Protein AF-A0AAP0G2A0-F1 (afdb_monomer_lite)

Structure (mmCIF, N/CA/C/O backbone):
data_AF-A0AAP0G2A0-F1
#
_entry.id   AF-A0AAP0G2A0-F1
#
loop_
_atom_site.group_PDB
_atom_site.id
_atom_site.type_symbol
_atom_site.label_atom_id
_atom_site.label_alt_id
_atom_site.label_comp_id
_atom_site.label_asym_id
_atom_site.label_entity_id
_atom_site.label_seq_id
_atom_site.pdbx_PDB_ins_code
_atom_site.Cartn_x
_atom_site.Cartn_y
_atom_site.Cartn_z
_atom_site.occupancy
_atom_site.B_iso_or_equiv
_atom_site.auth_seq_id
_atom_site.auth_comp_id
_atom_site.auth_asym_id
_atom_site.auth_atom_id
_atom_site.pdbx_PDB_model_num
ATOM 1 N N . MET A 1 1 ? -34.900 1.241 14.318 1.00 41.62 1 MET A N 1
ATOM 2 C CA . MET A 1 1 ? -33.766 2.186 14.401 1.00 41.62 1 MET A CA 1
ATOM 3 C C . MET A 1 1 ? -32.935 1.983 13.145 1.00 41.62 1 MET A C 1
ATOM 5 O O . MET A 1 1 ? -32.359 0.910 13.039 1.00 41.62 1 MET A O 1
ATOM 9 N N . PRO A 1 2 ? -32.957 2.894 12.158 1.00 60.38 2 PRO A N 1
ATOM 10 C CA . PRO A 1 2 ? -32.140 2.724 10.961 1.00 60.38 2 PRO A CA 1
ATOM 11 C C . PRO A 1 2 ? -30.657 2.865 11.332 1.00 60.38 2 PRO A C 1
ATOM 13 O O . PRO A 1 2 ? -30.275 3.806 12.033 1.00 60.38 2 PRO A O 1
ATOM 16 N N . GLU A 1 3 ? -29.835 1.905 10.907 1.00 59.75 3 GLU A N 1
ATOM 17 C CA . GLU A 1 3 ? -28.378 1.994 10.986 1.00 59.75 3 GLU A CA 1
ATOM 18 C C . GLU A 1 3 ? -27.928 3.245 10.223 1.00 59.75 3 GLU A C 1
ATOM 20 O O . GLU A 1 3 ? -28.214 3.400 9.039 1.00 59.75 3 GLU A O 1
ATOM 25 N N . ARG A 1 4 ? -27.245 4.174 10.900 1.00 67.19 4 ARG A N 1
ATOM 26 C CA . ARG A 1 4 ? -26.563 5.269 10.204 1.00 67.19 4 ARG A CA 1
ATOM 27 C C . ARG A 1 4 ? -25.443 4.654 9.374 1.00 67.19 4 ARG A C 1
ATOM 29 O O . ARG A 1 4 ? -24.459 4.193 9.953 1.00 67.19 4 ARG A O 1
ATOM 36 N N . GLU A 1 5 ? -25.587 4.667 8.052 1.00 69.75 5 GLU A N 1
ATOM 37 C CA . GLU A 1 5 ? -24.520 4.306 7.121 1.00 69.75 5 GLU A CA 1
ATOM 38 C C . GLU A 1 5 ? -23.261 5.112 7.466 1.00 69.75 5 GLU A C 1
ATOM 40 O O . GLU A 1 5 ? -23.217 6.342 7.367 1.00 69.75 5 GLU A O 1
ATOM 45 N N . LYS A 1 6 ? -22.229 4.422 7.958 1.00 76.12 6 LYS A N 1
ATOM 46 C CA . LYS A 1 6 ? -20.956 5.056 8.296 1.00 76.12 6 LYS A CA 1
ATOM 47 C C . LYS A 1 6 ? -20.204 5.304 6.993 1.00 76.12 6 LYS A C 1
ATOM 49 O O . LYS A 1 6 ? -19.771 4.359 6.339 1.00 76.12 6 LYS A O 1
ATOM 54 N N . LYS A 1 7 ? -20.045 6.577 6.622 1.00 87.25 7 LYS A N 1
ATOM 55 C CA . LYS A 1 7 ? -19.261 6.988 5.452 1.00 87.25 7 LYS A CA 1
ATOM 56 C C . LYS A 1 7 ? -17.842 6.417 5.550 1.00 87.25 7 LYS A C 1
ATOM 58 O O . LYS A 1 7 ? -17.135 6.697 6.518 1.00 87.25 7 LYS A O 1
ATOM 63 N N . LYS A 1 8 ? -17.442 5.630 4.550 1.00 90.44 8 LYS A N 1
ATOM 64 C CA . LYS A 1 8 ? -16.099 5.055 4.435 1.00 90.44 8 LYS A CA 1
ATOM 65 C C . LYS A 1 8 ? -15.261 5.872 3.453 1.00 90.44 8 LYS A C 1
ATOM 67 O O . LYS A 1 8 ? -15.766 6.311 2.422 1.00 90.44 8 LYS A O 1
ATOM 72 N N . TRP A 1 9 ? -13.994 6.083 3.784 1.00 94.94 9 TRP A N 1
ATOM 73 C CA . TRP A 1 9 ? -13.028 6.805 2.961 1.00 94.94 9 TRP A CA 1
ATOM 74 C C . TRP A 1 9 ? -12.005 5.833 2.400 1.00 94.94 9 TRP A C 1
ATOM 76 O O . TRP A 1 9 ? -11.420 5.050 3.147 1.00 94.94 9 TRP A O 1
ATOM 86 N N . TYR A 1 10 ? -11.779 5.907 1.096 1.00 94.75 10 TYR A N 1
ATOM 87 C CA . TYR A 1 10 ? -10.844 5.040 0.401 1.00 94.75 10 TYR A CA 1
ATOM 88 C C . TYR A 1 10 ? -9.670 5.862 -0.108 1.00 94.75 10 TYR A C 1
ATOM 90 O O . TYR A 1 10 ? -9.863 6.877 -0.777 1.00 94.75 10 TYR A O 1
ATOM 98 N N . PHE A 1 11 ? -8.462 5.411 0.205 1.00 95.00 11 PHE A N 1
ATOM 99 C CA . PHE A 1 11 ? -7.223 6.023 -0.253 1.00 95.00 11 PHE A CA 1
ATOM 100 C C . PHE A 1 11 ? -6.556 5.078 -1.233 1.00 95.00 11 PHE A C 1
ATOM 102 O O . PHE A 1 11 ? -6.202 3.965 -0.863 1.00 95.00 11 PHE A O 1
ATOM 109 N N . VAL A 1 12 ? -6.385 5.516 -2.474 1.00 95.56 12 VAL A N 1
ATOM 110 C CA . VAL A 1 12 ? -5.664 4.751 -3.490 1.00 95.56 12 VAL A CA 1
ATOM 111 C C . VAL A 1 12 ? -4.253 5.308 -3.573 1.00 95.56 12 VAL A C 1
ATOM 113 O O . VAL A 1 12 ? -4.077 6.513 -3.744 1.00 95.56 12 VAL A O 1
ATOM 116 N N . VAL A 1 13 ? -3.255 4.445 -3.417 1.00 94.69 13 VAL A N 1
ATOM 117 C CA . VAL A 1 13 ? -1.843 4.851 -3.430 1.00 94.69 13 VAL A CA 1
ATOM 118 C C . VAL A 1 13 ? -1.151 4.477 -4.728 1.00 94.69 13 VAL A C 1
ATOM 120 O O . VAL A 1 13 ? -1.537 3.519 -5.393 1.00 94.69 13 VAL A O 1
ATOM 123 N N . ASP A 1 14 ? -0.101 5.230 -5.042 1.00 94.06 14 ASP A N 1
ATOM 124 C CA . ASP A 1 14 ? 0.827 4.979 -6.142 1.00 94.06 14 ASP A CA 1
ATOM 125 C C . ASP A 1 14 ? 2.234 4.621 -5.614 1.00 94.06 14 ASP A C 1
ATOM 127 O O . ASP A 1 14 ? 2.570 4.865 -4.450 1.00 94.06 14 ASP A O 1
ATOM 131 N N . VAL A 1 15 ? 3.076 4.060 -6.482 1.00 92.06 15 VAL A N 1
ATOM 132 C CA . VAL A 1 15 ? 4.473 3.707 -6.205 1.00 92.06 15 VAL A CA 1
ATOM 133 C C . VAL A 1 15 ? 5.272 4.917 -5.719 1.00 92.06 15 VAL A C 1
ATOM 135 O O . VAL A 1 15 ? 5.991 4.807 -4.724 1.00 92.06 15 VAL A O 1
ATOM 138 N N . GLY A 1 16 ? 5.128 6.084 -6.361 1.00 90.56 16 GLY A N 1
ATOM 139 C CA . GLY A 1 16 ? 5.861 7.293 -5.967 1.00 90.56 16 GLY A CA 1
ATOM 140 C C . GLY A 1 16 ? 5.525 7.738 -4.541 1.00 90.56 16 GLY A C 1
ATOM 141 O O . GLY A 1 16 ? 6.408 8.108 -3.759 1.00 90.56 16 GLY A O 1
ATOM 142 N N . PHE A 1 17 ? 4.251 7.602 -4.165 1.00 91.94 17 PHE A N 1
ATOM 143 C CA . PHE A 1 17 ? 3.801 7.860 -2.804 1.00 91.94 17 PHE A CA 1
ATOM 144 C C . PHE A 1 17 ? 4.426 6.867 -1.819 1.00 91.94 17 PHE A C 1
ATOM 146 O O . PHE A 1 17 ? 4.975 7.291 -0.809 1.00 91.94 17 PHE A O 1
ATOM 153 N N . LEU A 1 18 ? 4.427 5.564 -2.110 1.00 91.44 18 LEU A N 1
ATOM 154 C CA . LEU A 1 18 ? 4.979 4.545 -1.205 1.00 91.44 18 LEU A CA 1
ATOM 155 C C . LEU A 1 18 ? 6.506 4.627 -1.028 1.00 91.44 18 LEU A C 1
ATOM 157 O O . LEU A 1 18 ? 7.020 4.266 0.031 1.00 91.44 18 LEU A O 1
ATOM 161 N N . LEU A 1 19 ? 7.238 5.117 -2.033 1.00 89.06 19 LEU A N 1
ATOM 162 C CA . LEU A 1 19 ? 8.700 5.274 -1.988 1.00 89.06 19 LEU A CA 1
ATOM 163 C C . LEU A 1 19 ? 9.178 6.427 -1.093 1.00 89.06 19 LEU A C 1
ATOM 165 O O . LEU A 1 19 ? 10.370 6.505 -0.763 1.00 89.06 19 LEU A O 1
ATOM 169 N N . THR A 1 20 ? 8.268 7.308 -0.684 1.00 89.50 20 THR A N 1
ATOM 170 C CA . THR A 1 20 ? 8.572 8.465 0.156 1.00 89.50 20 THR A CA 1
ATOM 171 C C . THR A 1 20 ? 8.464 8.093 1.641 1.00 89.50 20 THR A C 1
ATOM 173 O O . THR A 1 20 ? 7.566 7.382 2.076 1.00 89.50 20 THR A O 1
ATOM 176 N N . LYS A 1 21 ? 9.407 8.549 2.477 1.00 85.50 21 LYS A N 1
ATOM 177 C CA . LYS A 1 21 ? 9.380 8.231 3.922 1.00 85.50 21 LYS A CA 1
ATOM 178 C C . LYS A 1 21 ? 8.298 9.005 4.679 1.00 85.50 21 LYS A C 1
ATOM 180 O O . LYS A 1 21 ? 7.783 8.521 5.682 1.00 85.50 21 LYS A O 1
ATOM 185 N N . GLU A 1 22 ? 7.997 10.216 4.227 1.00 88.94 22 GLU A N 1
ATOM 186 C CA . GLU A 1 22 ? 7.020 11.110 4.852 1.00 88.94 22 GLU A CA 1
ATOM 187 C C . GLU A 1 22 ? 5.586 10.604 4.678 1.00 88.94 22 GLU A C 1
ATOM 189 O O . GLU A 1 22 ? 4.851 10.490 5.656 1.00 88.94 22 GLU A O 1
ATOM 194 N N . SER A 1 23 ? 5.227 10.187 3.464 1.00 88.94 23 SER A N 1
ATOM 195 C CA . SER A 1 23 ? 3.925 9.594 3.143 1.00 88.94 23 SER A CA 1
ATOM 196 C C . SER A 1 23 ? 3.601 8.376 4.010 1.00 88.94 23 SER A C 1
ATOM 198 O O . SER A 1 23 ? 2.459 8.213 4.435 1.00 88.94 23 SER A O 1
ATOM 200 N N . LYS A 1 24 ? 4.603 7.555 4.356 1.00 85.94 24 LYS A N 1
ATOM 201 C CA . LYS A 1 24 ? 4.420 6.414 5.265 1.00 85.94 24 LYS A CA 1
ATOM 202 C C . LYS A 1 24 ? 3.973 6.844 6.665 1.00 85.94 24 LYS A C 1
ATOM 204 O O . LYS A 1 24 ? 3.146 6.163 7.265 1.00 85.94 24 LYS A O 1
ATOM 209 N N . LYS A 1 25 ? 4.465 7.976 7.177 1.00 90.38 25 LYS A N 1
ATOM 210 C CA . LYS A 1 25 ? 3.995 8.520 8.463 1.00 90.38 25 LYS A CA 1
ATOM 211 C C . LYS A 1 25 ? 2.533 8.949 8.362 1.00 90.38 25 LYS A C 1
ATOM 213 O O . LYS A 1 25 ? 1.748 8.649 9.253 1.00 90.38 25 LYS A O 1
ATOM 218 N N . SER A 1 26 ? 2.151 9.578 7.252 1.00 91.94 26 SER A N 1
ATOM 219 C CA . SER A 1 26 ? 0.756 9.947 6.991 1.00 91.94 26 SER A CA 1
ATOM 220 C C . SER A 1 26 ? -0.155 8.719 6.912 1.00 91.94 26 SER A C 1
ATOM 222 O O . SER A 1 26 ? -1.250 8.737 7.466 1.00 91.94 26 SER A O 1
ATOM 224 N N . LEU A 1 27 ? 0.309 7.626 6.298 1.00 92.62 27 LEU A N 1
ATOM 225 C CA . LEU A 1 27 ? -0.414 6.351 6.274 1.00 92.62 27 LEU A CA 1
ATOM 226 C C . LEU A 1 27 ? -0.617 5.768 7.679 1.00 92.62 27 LEU A C 1
ATOM 228 O O . LEU A 1 27 ? -1.720 5.336 7.985 1.00 92.62 27 LEU A O 1
ATOM 232 N N . GLN A 1 28 ? 0.392 5.819 8.551 1.00 90.19 28 GLN A N 1
ATOM 233 C CA . GLN A 1 28 ? 0.256 5.368 9.946 1.00 90.19 28 GLN A CA 1
ATOM 234 C C . GLN A 1 28 ? -0.760 6.199 10.740 1.00 90.19 28 GLN A C 1
ATOM 236 O O . GLN A 1 28 ? -1.482 5.671 11.582 1.00 90.19 28 GLN A O 1
ATOM 241 N N . LEU A 1 29 ? -0.850 7.504 10.470 1.00 92.75 29 LEU A N 1
ATOM 242 C CA . LEU A 1 29 ? -1.887 8.342 11.071 1.00 92.75 29 LEU A CA 1
ATOM 243 C C . LEU A 1 29 ? -3.276 7.942 10.561 1.00 92.75 29 LEU A C 1
ATOM 245 O O . LEU A 1 29 ? -4.200 7.816 11.362 1.00 92.75 29 LEU A O 1
ATOM 249 N N . LEU A 1 30 ? -3.416 7.692 9.255 1.00 92.06 30 LEU A N 1
ATOM 250 C CA . LEU A 1 30 ? -4.672 7.243 8.648 1.00 92.06 30 LEU A CA 1
ATOM 251 C C . LEU A 1 30 ? -5.119 5.873 9.176 1.00 92.06 30 LEU A C 1
ATOM 253 O O . LEU A 1 30 ? -6.311 5.681 9.392 1.00 92.06 30 LEU A O 1
ATOM 257 N N . GLU A 1 31 ? -4.185 4.963 9.449 1.00 92.56 31 GLU A N 1
ATOM 258 C CA . GLU A 1 31 ? -4.451 3.647 10.047 1.00 92.56 31 GLU A CA 1
ATOM 259 C C . GLU A 1 31 ? -5.195 3.744 11.386 1.00 92.56 31 GLU A C 1
ATOM 261 O O . GLU A 1 31 ? -6.061 2.923 11.678 1.00 92.56 31 GLU A O 1
ATOM 266 N N . SER A 1 32 ? -4.927 4.785 12.180 1.00 90.62 32 SER A N 1
ATOM 267 C CA . SER A 1 32 ? -5.613 5.006 13.461 1.00 90.62 32 SER A CA 1
ATOM 268 C C . SER A 1 32 ? -7.054 5.525 13.326 1.00 90.62 32 SER A C 1
ATOM 270 O O . SER A 1 32 ? -7.819 5.495 14.293 1.00 90.62 32 SER A O 1
ATOM 272 N N . ILE A 1 33 ? -7.453 5.998 12.139 1.00 91.94 33 ILE A N 1
ATOM 273 C CA . ILE A 1 33 ? -8.752 6.636 11.915 1.00 91.94 33 ILE A CA 1
ATOM 274 C C . ILE A 1 33 ? -9.773 5.597 11.450 1.00 91.94 33 ILE A C 1
ATOM 276 O O . ILE A 1 33 ? -9.710 5.064 10.338 1.00 91.94 33 ILE A O 1
ATOM 280 N N . THR A 1 34 ? -10.792 5.372 12.279 1.00 88.81 34 THR A N 1
ATOM 281 C CA . THR A 1 34 ? -11.896 4.461 11.960 1.00 88.81 34 THR A CA 1
ATOM 282 C C . THR A 1 34 ? -12.681 4.934 10.737 1.00 88.81 34 THR A C 1
ATOM 284 O O . THR A 1 34 ? -13.083 6.095 10.664 1.00 88.81 34 THR A O 1
ATOM 287 N N . GLY A 1 35 ? -12.965 4.018 9.810 1.00 90.44 35 GLY A N 1
ATOM 288 C CA . GLY A 1 35 ? -13.711 4.318 8.584 1.00 90.44 35 GLY A CA 1
ATOM 289 C C . GLY A 1 35 ? -12.835 4.734 7.402 1.00 90.44 35 GLY A C 1
ATOM 290 O O . GLY A 1 35 ? -13.373 5.088 6.358 1.00 90.44 35 GLY A O 1
ATOM 291 N N . THR A 1 36 ? -11.510 4.665 7.529 1.00 94.94 36 THR A N 1
ATOM 292 C CA . THR A 1 36 ? -10.593 4.749 6.388 1.00 94.94 36 THR A CA 1
ATOM 293 C C . THR A 1 36 ? -10.199 3.351 5.909 1.00 94.94 36 THR A C 1
ATOM 295 O O . THR A 1 36 ? -10.222 2.390 6.679 1.00 94.94 36 THR A O 1
ATOM 298 N N . GLN A 1 37 ? -9.884 3.220 4.622 1.00 95.31 37 GLN A N 1
ATOM 299 C CA . GLN A 1 37 ? -9.297 2.018 4.044 1.00 95.31 37 GLN A CA 1
ATOM 300 C C . GLN A 1 37 ? -8.283 2.402 2.970 1.00 95.31 37 GLN A C 1
ATOM 302 O O . GLN A 1 37 ? -8.567 3.202 2.077 1.00 95.31 37 GLN A O 1
ATOM 307 N N . LEU A 1 38 ? -7.100 1.813 3.059 1.00 96.19 38 LEU A N 1
ATOM 308 C CA . LEU A 1 38 ? -6.037 1.916 2.079 1.00 96.19 38 LEU A CA 1
ATOM 309 C C . LEU A 1 38 ? -6.246 0.862 0.989 1.00 96.19 38 LEU A C 1
ATOM 311 O O . LEU A 1 38 ? -6.327 -0.326 1.284 1.00 96.19 38 LEU A O 1
ATOM 315 N N . ILE A 1 39 ? -6.304 1.283 -0.269 1.00 95.81 39 ILE A N 1
ATOM 316 C CA . ILE A 1 39 ? -6.348 0.415 -1.443 1.00 95.81 39 ILE A CA 1
ATOM 317 C C . ILE A 1 39 ? -4.997 0.490 -2.146 1.00 95.81 39 ILE A C 1
ATOM 319 O O . ILE A 1 39 ? -4.558 1.565 -2.559 1.00 95.81 39 ILE A O 1
ATOM 323 N N . ILE A 1 40 ? -4.371 -0.668 -2.333 1.00 95.94 40 ILE A N 1
ATOM 324 C CA . ILE A 1 40 ? -3.168 -0.824 -3.145 1.00 95.94 40 ILE A CA 1
ATOM 325 C C . ILE A 1 40 ? -3.565 -1.498 -4.458 1.00 95.94 40 ILE A C 1
ATOM 327 O O . ILE A 1 40 ? -3.871 -2.696 -4.467 1.00 95.94 40 ILE A O 1
ATOM 331 N N . PRO A 1 41 ? -3.571 -0.757 -5.578 1.00 95.69 41 PRO A N 1
ATOM 332 C CA . PRO A 1 41 ? -3.813 -1.337 -6.888 1.00 95.69 41 PRO A CA 1
ATOM 333 C C . PRO A 1 41 ? -2.779 -2.411 -7.219 1.00 95.69 41 PRO A C 1
ATOM 335 O O . PRO A 1 41 ? -1.588 -2.259 -6.940 1.00 95.69 41 PRO A O 1
ATOM 338 N N . ARG A 1 42 ? -3.195 -3.467 -7.923 1.00 92.75 42 ARG A N 1
ATOM 339 C CA . ARG A 1 42 ? -2.277 -4.538 -8.343 1.00 92.75 42 ARG A CA 1
ATOM 340 C C . ARG A 1 42 ? -1.084 -4.020 -9.156 1.00 92.75 42 ARG A C 1
ATOM 342 O O . ARG A 1 42 ? 0.009 -4.580 -9.076 1.00 92.75 42 ARG A O 1
ATOM 349 N N . ILE A 1 43 ? -1.289 -2.979 -9.966 1.00 92.31 43 ILE A N 1
ATOM 350 C CA . ILE A 1 43 ? -0.220 -2.381 -10.777 1.00 92.31 43 ILE A CA 1
ATOM 351 C C . ILE A 1 43 ? 0.925 -1.849 -9.907 1.00 92.31 43 ILE A C 1
ATOM 353 O O . ILE A 1 43 ? 2.082 -2.020 -10.274 1.00 92.31 43 ILE A O 1
ATOM 357 N N . VAL A 1 44 ? 0.617 -1.326 -8.718 1.00 94.69 44 VAL A N 1
ATOM 358 C CA . VAL A 1 44 ? 1.613 -0.830 -7.763 1.00 94.69 44 VAL A CA 1
ATOM 359 C C . VAL A 1 44 ? 2.474 -1.974 -7.235 1.00 94.69 44 VAL A C 1
ATOM 361 O O . VAL A 1 44 ? 3.693 -1.849 -7.206 1.00 94.69 44 VAL A O 1
ATOM 364 N N . ILE A 1 45 ? 1.871 -3.123 -6.903 1.00 94.44 45 ILE A N 1
ATOM 365 C CA . ILE A 1 45 ? 2.619 -4.322 -6.484 1.00 94.44 45 ILE A CA 1
ATOM 366 C C . ILE A 1 45 ? 3.553 -4.802 -7.601 1.00 94.44 45 ILE A C 1
ATOM 368 O O . ILE A 1 45 ? 4.739 -5.018 -7.371 1.00 94.44 45 ILE A O 1
ATOM 372 N N . ARG A 1 46 ? 3.042 -4.902 -8.837 1.00 92.56 46 ARG A N 1
ATOM 373 C CA . ARG A 1 46 ? 3.840 -5.331 -9.999 1.00 92.56 46 ARG A CA 1
ATOM 374 C C . ARG A 1 46 ? 5.024 -4.412 -10.276 1.00 92.56 46 ARG A C 1
ATOM 376 O O . ARG A 1 46 ? 6.088 -4.896 -10.658 1.00 92.56 46 ARG A O 1
ATOM 383 N N . GLU A 1 47 ? 4.829 -3.107 -10.131 1.00 92.81 47 GLU A N 1
ATOM 384 C CA . GLU A 1 47 ? 5.883 -2.124 -10.357 1.00 92.81 47 GLU A CA 1
ATOM 385 C C . GLU A 1 47 ? 6.926 -2.168 -9.235 1.00 92.81 47 GLU A C 1
ATOM 387 O O . GLU A 1 47 ? 8.122 -2.174 -9.511 1.00 92.81 47 GLU A O 1
ATOM 392 N N . LEU A 1 48 ? 6.507 -2.333 -7.976 1.00 92.50 48 LEU A N 1
ATOM 393 C CA . LEU A 1 48 ? 7.429 -2.578 -6.862 1.00 92.50 48 LEU A CA 1
ATOM 394 C C . LEU A 1 48 ? 8.255 -3.862 -7.069 1.00 92.50 48 LEU A C 1
ATOM 396 O O . LEU A 1 48 ? 9.463 -3.853 -6.838 1.00 92.50 48 LEU A O 1
ATOM 400 N N . ASP A 1 49 ? 7.654 -4.940 -7.580 1.00 90.94 49 ASP A N 1
ATOM 401 C CA . ASP A 1 49 ? 8.370 -6.173 -7.943 1.00 90.94 49 ASP A CA 1
ATOM 402 C C . ASP A 1 49 ? 9.338 -5.985 -9.119 1.00 90.94 49 ASP A C 1
ATOM 404 O O . ASP A 1 49 ? 10.374 -6.655 -9.208 1.00 90.94 49 ASP A O 1
ATOM 408 N N . ARG A 1 50 ? 9.021 -5.087 -10.057 1.00 88.94 50 ARG A N 1
ATOM 409 C CA . ARG A 1 50 ? 9.940 -4.703 -11.133 1.00 88.94 50 ARG A CA 1
ATOM 410 C C . ARG A 1 50 ? 11.117 -3.911 -10.572 1.00 88.94 50 ARG A C 1
ATOM 412 O O . ARG A 1 50 ? 12.256 -4.256 -10.877 1.00 88.94 50 ARG A O 1
ATOM 419 N N . LEU A 1 51 ? 10.861 -2.922 -9.717 1.00 87.88 51 LEU A N 1
ATOM 420 C CA . LEU A 1 51 ? 11.897 -2.148 -9.027 1.00 87.88 51 LEU A CA 1
ATOM 421 C C . LEU A 1 51 ? 12.794 -3.045 -8.169 1.00 87.88 51 LEU A C 1
ATOM 423 O O . LEU A 1 51 ? 14.004 -2.851 -8.139 1.00 87.88 51 LEU A O 1
ATOM 427 N N . LYS A 1 52 ? 12.225 -4.082 -7.543 1.00 84.75 52 LYS A N 1
ATOM 428 C CA . LYS A 1 52 ? 12.977 -5.110 -6.813 1.00 84.75 52 LYS A CA 1
ATOM 429 C C . LYS A 1 52 ? 13.892 -5.955 -7.715 1.00 84.75 52 LYS A C 1
ATOM 431 O O . LYS A 1 52 ? 14.878 -6.509 -7.244 1.00 84.75 52 LYS A O 1
ATOM 436 N N . ARG A 1 53 ? 13.580 -6.101 -9.004 1.00 82.06 53 ARG A N 1
ATOM 437 C CA . ARG A 1 53 ? 14.413 -6.857 -9.960 1.00 82.06 53 ARG A CA 1
ATOM 438 C C . ARG A 1 53 ? 15.395 -5.978 -10.729 1.00 82.06 53 ARG A C 1
ATOM 440 O O . ARG A 1 53 ? 16.381 -6.495 -11.245 1.00 82.06 53 ARG A O 1
ATOM 447 N N . CYS A 1 54 ? 15.140 -4.675 -10.809 1.00 78.81 54 CYS A N 1
ATOM 448 C CA . CYS A 1 54 ? 16.010 -3.733 -11.496 1.00 78.81 54 CYS A CA 1
ATOM 449 C C . CYS A 1 54 ? 17.259 -3.448 -10.645 1.00 78.81 54 CYS A C 1
ATOM 451 O O . CYS A 1 54 ? 17.190 -2.757 -9.630 1.00 78.81 54 CYS A O 1
ATOM 453 N N . GLN A 1 55 ? 18.408 -3.996 -11.049 1.00 65.12 55 GLN A N 1
ATOM 454 C CA . GLN A 1 55 ? 19.684 -3.821 -10.337 1.00 65.12 55 GLN A CA 1
ATOM 455 C C . GLN A 1 55 ? 20.314 -2.438 -10.544 1.00 65.12 55 GLN A C 1
ATOM 457 O O . GLN A 1 55 ? 21.224 -2.068 -9.805 1.00 65.12 55 GLN A O 1
ATOM 462 N N . GLU A 1 56 ? 19.835 -1.665 -11.520 1.00 66.50 56 GLU A N 1
ATOM 463 C CA . GLU A 1 56 ? 20.492 -0.426 -11.948 1.00 66.50 56 GLU A CA 1
ATOM 464 C C . GLU A 1 56 ? 20.401 0.703 -10.911 1.00 66.50 56 GLU A C 1
ATOM 466 O O . GLU A 1 56 ? 21.210 1.627 -10.940 1.00 66.50 56 GLU A O 1
ATOM 471 N N . ILE A 1 57 ? 19.474 0.618 -9.943 1.00 68.62 57 ILE A N 1
ATOM 472 C CA . ILE A 1 57 ? 19.339 1.624 -8.884 1.00 68.62 57 ILE A CA 1
ATOM 473 C C . ILE A 1 57 ? 19.206 0.964 -7.504 1.00 68.62 57 ILE A C 1
ATOM 475 O O . ILE A 1 57 ? 18.112 0.800 -6.958 1.00 68.62 57 ILE A O 1
ATOM 479 N N . LEU A 1 58 ? 20.350 0.630 -6.895 1.00 67.56 58 LEU A N 1
ATOM 480 C CA . LEU A 1 58 ? 20.447 -0.007 -5.568 1.00 67.56 58 LEU A CA 1
ATOM 481 C C . LEU A 1 58 ? 19.620 0.702 -4.476 1.00 67.56 58 LEU A C 1
ATOM 483 O O . LEU A 1 58 ? 19.053 0.053 -3.599 1.00 67.56 58 LEU A O 1
ATOM 487 N N . SER A 1 59 ? 19.508 2.034 -4.525 1.00 71.88 59 SER A N 1
ATOM 488 C CA . SER A 1 59 ? 18.724 2.800 -3.546 1.00 71.88 59 SER A CA 1
ATOM 489 C C . SER A 1 59 ? 17.209 2.603 -3.693 1.00 71.88 59 SER A C 1
ATOM 491 O O . SER A 1 59 ? 16.489 2.683 -2.696 1.00 71.88 59 SER A O 1
ATOM 493 N N . HIS A 1 60 ? 16.714 2.319 -4.902 1.00 73.81 60 HIS A N 1
ATOM 494 C CA . HIS A 1 60 ? 15.304 2.008 -5.153 1.00 73.81 60 HIS A CA 1
ATOM 495 C C . HIS A 1 60 ? 14.994 0.544 -4.843 1.00 73.81 60 HIS A C 1
ATOM 497 O O . HIS A 1 60 ? 13.928 0.267 -4.298 1.00 73.81 60 HIS A O 1
ATOM 503 N N . LEU A 1 61 ? 15.946 -0.365 -5.081 1.00 77.19 61 LEU A N 1
ATOM 504 C CA . LEU A 1 61 ? 15.843 -1.782 -4.729 1.00 77.19 61 LEU A CA 1
ATOM 505 C C . LEU A 1 61 ? 15.530 -1.982 -3.237 1.00 77.19 61 LEU A C 1
ATOM 507 O O . LEU A 1 61 ? 14.527 -2.605 -2.880 1.00 77.19 61 LEU A O 1
ATOM 511 N N . THR A 1 62 ? 16.346 -1.395 -2.355 1.00 80.50 62 THR A N 1
ATOM 512 C CA . THR A 1 62 ? 16.166 -1.517 -0.898 1.00 80.50 62 THR A CA 1
ATOM 513 C C . THR A 1 62 ? 14.842 -0.905 -0.434 1.00 80.50 62 THR A C 1
ATOM 515 O O . THR A 1 62 ? 14.180 -1.444 0.459 1.00 80.50 62 THR A O 1
ATOM 518 N N . LYS A 1 63 ? 14.414 0.202 -1.058 1.00 86.62 63 LYS A N 1
ATOM 519 C CA . LYS A 1 63 ? 13.120 0.838 -0.765 1.00 86.62 63 LYS A CA 1
ATOM 520 C C . LYS A 1 63 ? 11.952 -0.046 -1.199 1.00 86.62 63 LYS A C 1
ATOM 522 O O . LYS A 1 63 ? 11.053 -0.266 -0.396 1.00 86.62 63 LYS A O 1
ATOM 527 N N . ALA A 1 64 ? 11.983 -0.586 -2.416 1.00 89.62 64 ALA A N 1
ATOM 528 C CA . ALA A 1 64 ? 10.926 -1.442 -2.946 1.00 89.62 64 ALA A CA 1
ATOM 529 C C . ALA A 1 64 ? 10.747 -2.711 -2.101 1.00 89.62 64 ALA A C 1
ATOM 531 O O . ALA A 1 64 ? 9.624 -3.032 -1.718 1.00 89.62 64 ALA A O 1
ATOM 532 N N . TYR A 1 65 ? 11.847 -3.371 -1.717 1.00 90.69 65 TYR A N 1
ATOM 533 C CA . TYR A 1 65 ? 11.800 -4.524 -0.813 1.00 90.69 65 TYR A CA 1
ATOM 534 C C . TYR A 1 65 ? 11.157 -4.171 0.536 1.00 90.69 65 TYR A C 1
ATOM 536 O O . TYR A 1 65 ? 10.242 -4.853 0.992 1.00 90.69 65 TYR A O 1
ATOM 544 N N . SER A 1 66 ? 11.590 -3.061 1.142 1.00 91.62 66 SER A N 1
ATOM 545 C CA . SER A 1 66 ? 11.062 -2.598 2.432 1.00 91.62 66 SER A CA 1
ATOM 546 C C . SER A 1 66 ? 9.568 -2.262 2.374 1.00 91.62 66 SER A C 1
ATOM 548 O O . SER A 1 66 ? 8.855 -2.427 3.362 1.00 91.62 66 SER A O 1
ATOM 550 N N . ILE A 1 67 ? 9.087 -1.763 1.232 1.00 93.06 67 ILE A N 1
ATOM 551 C CA . ILE A 1 67 ? 7.672 -1.439 1.026 1.00 93.06 67 ILE A CA 1
ATOM 552 C C . ILE A 1 67 ? 6.850 -2.709 0.864 1.00 93.06 67 ILE A C 1
ATOM 554 O O . ILE A 1 67 ? 5.820 -2.822 1.516 1.00 93.06 67 ILE A O 1
ATOM 558 N N . LEU A 1 68 ? 7.302 -3.662 0.044 1.00 93.94 68 LEU A N 1
ATOM 559 C CA . LEU A 1 68 ? 6.614 -4.943 -0.131 1.00 93.94 68 LEU A CA 1
ATOM 560 C C . LEU A 1 68 ? 6.467 -5.673 1.210 1.00 93.94 68 LEU A C 1
ATOM 562 O O . LEU A 1 68 ? 5.357 -6.052 1.572 1.00 93.94 68 LEU A O 1
ATOM 566 N N . GLN A 1 69 ? 7.542 -5.742 2.001 1.00 94.19 69 GLN A N 1
ATOM 567 C CA . GLN A 1 69 ? 7.487 -6.312 3.349 1.00 94.19 69 GLN A CA 1
ATOM 568 C C . GLN A 1 69 ? 6.510 -5.547 4.255 1.00 94.19 69 GLN A C 1
ATOM 570 O O . GLN A 1 69 ? 5.733 -6.149 4.990 1.00 94.19 69 GLN A O 1
ATOM 575 N N . TRP A 1 70 ? 6.512 -4.213 4.205 1.00 93.75 70 TRP A N 1
ATOM 576 C CA . TRP A 1 70 ? 5.574 -3.414 4.994 1.00 93.75 70 TRP A CA 1
ATOM 577 C C . TRP A 1 70 ? 4.110 -3.665 4.600 1.00 93.75 70 TRP A C 1
ATOM 579 O O . TRP A 1 70 ? 3.259 -3.731 5.482 1.00 93.75 70 TRP A O 1
ATOM 589 N N . ILE A 1 71 ? 3.815 -3.842 3.308 1.00 94.31 71 ILE A N 1
ATOM 590 C CA . ILE A 1 71 ? 2.468 -4.184 2.828 1.00 94.31 71 ILE A CA 1
ATOM 591 C C . ILE A 1 71 ? 2.034 -5.538 3.394 1.00 94.31 71 ILE A C 1
ATOM 593 O O . ILE A 1 71 ? 0.939 -5.638 3.943 1.00 94.31 71 ILE A O 1
ATOM 597 N N . GLU A 1 72 ? 2.895 -6.555 3.314 1.00 94.56 72 GLU A N 1
ATOM 598 C CA . GLU A 1 72 ? 2.635 -7.882 3.886 1.00 94.56 72 GLU A CA 1
ATOM 599 C C . GLU A 1 72 ? 2.381 -7.800 5.398 1.00 94.56 72 GLU A C 1
ATOM 601 O O . GLU A 1 72 ? 1.407 -8.357 5.905 1.00 94.56 72 GLU A O 1
ATOM 606 N N . GLU A 1 73 ? 3.197 -7.035 6.126 1.00 94.88 73 GLU A N 1
ATOM 607 C CA . GLU A 1 73 ? 2.994 -6.802 7.555 1.00 94.88 73 GLU A CA 1
ATOM 608 C C . GLU A 1 73 ? 1.659 -6.110 7.850 1.00 94.88 73 GLU A C 1
ATOM 610 O O . GLU A 1 73 ? 0.975 -6.496 8.798 1.00 94.88 73 GLU A O 1
ATOM 615 N N . CYS A 1 74 ? 1.266 -5.110 7.057 1.00 92.31 74 CYS A N 1
ATOM 616 C CA . CYS A 1 74 ? -0.027 -4.444 7.199 1.00 92.31 74 CYS A CA 1
ATOM 617 C C . CYS A 1 74 ? -1.191 -5.395 6.911 1.00 92.31 74 CYS A C 1
ATOM 619 O O . CYS A 1 74 ? -2.195 -5.338 7.615 1.00 92.31 74 CYS A O 1
ATOM 621 N N . MET A 1 75 ? -1.064 -6.294 5.933 1.00 94.38 75 MET A N 1
ATOM 622 C CA . MET A 1 75 ? -2.089 -7.305 5.657 1.00 94.38 75 MET A CA 1
ATOM 623 C C . MET A 1 75 ? -2.288 -8.266 6.833 1.00 94.38 75 MET A C 1
ATOM 625 O O . MET A 1 75 ? -3.394 -8.761 7.024 1.00 94.38 75 MET A O 1
ATOM 629 N N . VAL A 1 76 ? -1.248 -8.510 7.634 1.00 95.00 76 VAL A N 1
ATOM 630 C CA . VAL A 1 76 ? -1.330 -9.362 8.830 1.00 95.00 76 VAL A CA 1
ATOM 631 C C . VAL A 1 76 ? -1.816 -8.579 10.051 1.00 95.00 76 VAL A C 1
ATOM 633 O O . VAL A 1 76 ? -2.721 -9.027 10.751 1.00 95.00 76 VAL A O 1
ATOM 636 N N . LYS A 1 77 ? -1.223 -7.412 10.323 1.00 94.00 77 LYS A N 1
ATOM 637 C CA . LYS A 1 77 ? -1.482 -6.614 11.536 1.00 94.00 77 LYS A CA 1
ATOM 638 C C . LYS A 1 77 ? -2.801 -5.841 11.462 1.00 94.00 77 LYS A C 1
ATOM 640 O O . LYS A 1 77 ? -3.499 -5.723 12.465 1.00 94.00 77 LYS A O 1
ATOM 645 N N . SER A 1 78 ? -3.142 -5.356 10.272 1.00 92.75 78 SER A N 1
ATOM 646 C CA . SER A 1 78 ? -4.199 -4.365 10.043 1.00 92.75 78 SER A CA 1
ATOM 647 C C . SER A 1 78 ? -5.023 -4.708 8.801 1.00 92.75 78 SER A C 1
ATOM 649 O O . SER A 1 78 ? -5.352 -3.845 7.986 1.00 92.75 78 SER A O 1
ATOM 651 N N . SER A 1 79 ? -5.393 -5.987 8.670 1.00 92.06 79 SER A N 1
ATOM 652 C CA . SER A 1 79 ? -6.155 -6.539 7.536 1.00 92.06 79 SER A CA 1
ATOM 653 C C . SER A 1 79 ? -7.483 -5.825 7.261 1.00 92.06 79 SER A C 1
ATOM 655 O O . SER A 1 79 ? -7.953 -5.785 6.129 1.00 92.06 79 SER A O 1
ATOM 657 N N . TRP A 1 80 ? -8.095 -5.228 8.285 1.00 91.44 80 TRP A N 1
ATOM 658 C CA . TRP A 1 80 ? -9.335 -4.459 8.163 1.00 91.44 80 TRP A CA 1
ATOM 659 C C . TRP A 1 80 ? -9.141 -3.107 7.454 1.00 91.44 80 TRP A C 1
ATOM 661 O O . TRP A 1 80 ? -10.101 -2.547 6.916 1.00 91.44 80 TRP A O 1
ATOM 671 N N . TRP A 1 81 ? -7.916 -2.576 7.473 1.00 95.00 81 TRP A N 1
ATOM 672 C CA . TRP A 1 81 ? -7.576 -1.245 6.980 1.00 95.00 81 TRP A CA 1
ATOM 673 C C . TRP A 1 81 ? -6.947 -1.266 5.587 1.00 95.00 81 TRP A C 1
ATOM 675 O O . TRP A 1 81 ? -7.130 -0.318 4.830 1.00 95.00 81 TRP A O 1
ATOM 685 N N . ILE A 1 82 ? -6.239 -2.332 5.215 1.00 95.44 82 ILE A N 1
ATOM 686 C CA . ILE A 1 82 ? -5.549 -2.437 3.925 1.00 95.44 82 ILE A CA 1
ATOM 687 C C . ILE A 1 82 ? -6.238 -3.439 2.995 1.00 95.44 82 ILE A C 1
ATOM 689 O O . ILE A 1 82 ? -6.584 -4.546 3.392 1.00 95.44 82 ILE A O 1
ATOM 693 N N . HIS A 1 83 ? -6.416 -3.056 1.733 1.00 95.38 83 HIS A N 1
ATOM 694 C CA . HIS A 1 83 ? -6.900 -3.914 0.657 1.00 95.38 83 HIS A CA 1
ATOM 695 C C . HIS A 1 83 ? -5.900 -3.907 -0.494 1.00 95.38 83 HIS A C 1
ATOM 697 O O . HIS A 1 83 ? -5.661 -2.866 -1.107 1.00 95.38 83 HIS A O 1
ATOM 703 N N . VAL A 1 84 ? -5.324 -5.065 -0.807 1.00 95.00 84 VAL A N 1
ATOM 704 C CA . VAL A 1 84 ? -4.469 -5.240 -1.986 1.00 95.00 84 VAL A CA 1
ATOM 705 C C . VAL A 1 84 ? -5.316 -5.861 -3.087 1.00 95.00 84 VAL A C 1
ATOM 707 O O . VAL A 1 84 ? -5.807 -6.976 -2.932 1.00 95.00 84 VAL A O 1
ATOM 710 N N . GLN A 1 85 ? -5.492 -5.141 -4.194 1.00 93.00 85 GLN A N 1
ATOM 711 C CA . GLN A 1 85 ? -6.332 -5.610 -5.294 1.00 93.00 85 GLN A CA 1
ATOM 712 C C . GLN A 1 85 ? -5.788 -6.899 -5.912 1.00 93.00 85 GLN A C 1
ATOM 714 O O . GLN A 1 85 ? -4.635 -6.963 -6.355 1.00 93.00 85 GLN A O 1
ATOM 719 N N . SER A 1 86 ? -6.655 -7.904 -6.012 1.00 86.12 86 SER A N 1
ATOM 720 C CA . SER A 1 86 ? -6.365 -9.156 -6.709 1.00 86.12 86 SER A CA 1
ATOM 721 C C . SER A 1 86 ? -6.646 -9.061 -8.216 1.00 86.12 86 SER A C 1
ATOM 723 O O . SER A 1 86 ? -7.335 -8.164 -8.701 1.00 86.12 86 SER A O 1
ATOM 725 N N . THR A 1 87 ? -6.117 -10.006 -9.000 1.00 74.75 87 THR A N 1
ATOM 726 C CA . THR A 1 87 ? -6.411 -10.102 -10.444 1.00 74.75 87 THR A CA 1
ATOM 727 C C . THR A 1 87 ? -7.879 -10.372 -10.742 1.00 74.75 87 THR A C 1
ATOM 729 O O . THR A 1 87 ? -8.377 -9.913 -11.761 1.00 74.75 87 THR A O 1
ATOM 732 N N . SER A 1 88 ? -8.564 -11.114 -9.873 1.00 74.69 88 SER A N 1
ATOM 733 C CA . SER A 1 88 ? -9.973 -11.485 -10.039 1.00 74.69 88 SER A CA 1
ATOM 734 C C . SER A 1 88 ? -10.942 -10.320 -9.846 1.00 74.69 88 SER A C 1
ATOM 736 O O . SER A 1 88 ? -12.082 -10.409 -10.282 1.00 74.69 88 SER A O 1
ATOM 738 N N . GLU A 1 89 ? -10.508 -9.233 -9.208 1.00 78.38 89 GLU A N 1
ATOM 739 C CA . GLU A 1 89 ? -11.344 -8.050 -8.969 1.00 78.38 89 GLU A CA 1
ATOM 740 C C . GLU A 1 89 ? -11.401 -7.101 -10.174 1.00 78.38 89 GLU A C 1
ATOM 742 O O . GLU A 1 89 ? -12.283 -6.247 -10.246 1.00 78.38 89 GLU A O 1
ATOM 747 N N . THR A 1 90 ? -10.475 -7.233 -11.130 1.00 65.12 90 THR A N 1
ATOM 748 C CA . THR A 1 90 ? -10.451 -6.413 -12.344 1.00 65.12 90 THR A CA 1
ATOM 749 C C . THR A 1 90 ? -11.131 -7.193 -13.470 1.00 65.12 90 THR A C 1
ATOM 751 O O . THR A 1 90 ? -10.527 -8.001 -14.173 1.00 65.12 90 THR A O 1
ATOM 754 N N . PHE A 1 91 ? -12.447 -7.030 -13.598 1.00 62.25 91 PHE A N 1
ATOM 755 C CA . PHE A 1 91 ? -13.162 -7.616 -14.728 1.00 62.25 91 PHE A CA 1
ATOM 756 C C . PHE A 1 91 ? -12.773 -6.875 -16.013 1.00 62.25 91 PHE A C 1
ATOM 758 O O . PHE A 1 91 ? -12.766 -5.639 -16.015 1.00 62.25 91 PHE A O 1
ATOM 765 N N . PRO A 1 92 ? -12.471 -7.589 -17.114 1.00 61.19 92 PRO A N 1
ATOM 766 C CA . PRO A 1 92 ? -12.400 -6.964 -18.424 1.00 61.19 92 PRO A CA 1
ATOM 767 C C . PRO A 1 92 ? -13.713 -6.223 -18.664 1.00 61.19 92 PRO A C 1
ATOM 769 O O . PRO A 1 92 ? -14.788 -6.798 -18.467 1.00 61.19 92 PRO A O 1
ATOM 772 N N . ALA A 1 93 ? -13.632 -4.954 -19.070 1.00 67.31 93 ALA A N 1
ATOM 773 C CA . ALA A 1 93 ? -14.793 -4.264 -19.610 1.00 67.31 93 ALA A CA 1
ATOM 774 C C . ALA A 1 93 ? -15.433 -5.185 -20.660 1.00 67.31 93 ALA A C 1
ATOM 776 O O . ALA A 1 93 ? -14.711 -5.798 -21.454 1.00 67.31 93 ALA A O 1
ATOM 777 N N . ALA A 1 94 ? -16.760 -5.344 -20.595 1.00 75.44 94 ALA A N 1
ATOM 778 C CA . ALA A 1 94 ? -17.491 -6.217 -21.505 1.00 75.44 94 ALA A CA 1
ATOM 779 C C . ALA A 1 94 ? -17.025 -5.955 -22.947 1.00 75.44 94 ALA A C 1
ATOM 781 O O . ALA A 1 94 ? -16.779 -4.789 -23.274 1.00 75.44 94 ALA A O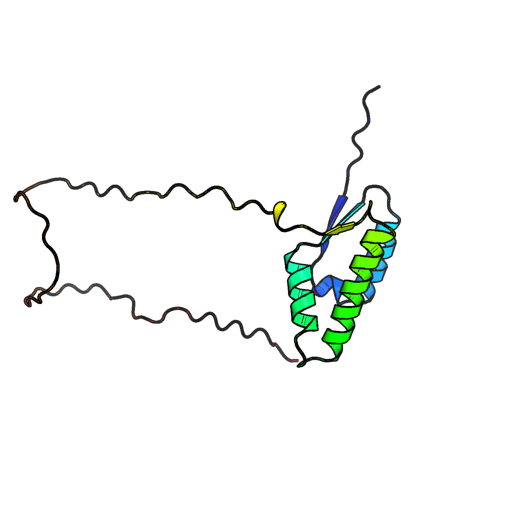 1
ATOM 782 N N . PRO A 1 95 ? -16.881 -6.997 -23.789 1.00 70.25 95 PRO A N 1
ATOM 783 C CA . PRO A 1 95 ? -16.445 -6.821 -25.166 1.00 70.25 95 PRO A CA 1
ATOM 784 C C . PRO A 1 95 ? -17.265 -5.705 -25.803 1.00 70.25 95 PRO A C 1
ATOM 786 O O . PRO A 1 95 ? -18.492 -5.805 -25.879 1.00 70.25 95 PRO A O 1
ATOM 789 N N . THR A 1 96 ? -16.610 -4.611 -26.189 1.00 74.75 96 THR A N 1
ATOM 790 C CA . THR A 1 96 ? -17.285 -3.525 -26.888 1.00 74.75 96 THR A CA 1
ATOM 791 C C . THR A 1 96 ? -17.895 -4.131 -28.150 1.00 74.75 96 THR A C 1
ATOM 793 O O . THR A 1 96 ? -17.170 -4.798 -28.897 1.00 74.75 96 THR A O 1
ATOM 796 N N . PRO A 1 97 ? -19.210 -3.971 -28.391 1.00 77.75 97 PRO A N 1
ATOM 797 C CA . PRO A 1 97 ? -19.832 -4.486 -29.599 1.00 77.75 97 PRO A CA 1
ATOM 798 C C . PRO A 1 97 ? -19.051 -3.972 -30.805 1.00 77.75 97 PRO A C 1
ATOM 800 O O . PRO A 1 97 ? -18.813 -2.768 -30.919 1.00 77.75 97 PRO A O 1
ATOM 803 N N . GLN A 1 98 ? -18.621 -4.878 -31.683 1.00 67.19 98 GLN A N 1
ATOM 804 C CA . GLN A 1 98 ? -17.993 -4.477 -32.933 1.00 67.19 98 GLN A CA 1
ATOM 805 C C . GLN A 1 98 ? -19.008 -3.641 -33.713 1.00 67.19 98 GLN A C 1
ATOM 807 O O . GLN A 1 98 ? -20.053 -4.141 -34.126 1.00 67.19 98 GLN A O 1
ATOM 812 N N . VAL A 1 99 ? -18.718 -2.354 -33.895 1.00 68.44 99 VAL A N 1
ATOM 813 C CA . VAL A 1 99 ? -19.489 -1.510 -34.803 1.00 68.44 99 VAL A CA 1
ATOM 814 C C . VAL A 1 99 ? -19.110 -1.957 -36.208 1.00 68.44 99 VAL A C 1
ATOM 816 O O . VAL A 1 99 ? -18.052 -1.598 -36.714 1.00 68.44 99 VAL A O 1
ATOM 819 N N . THR A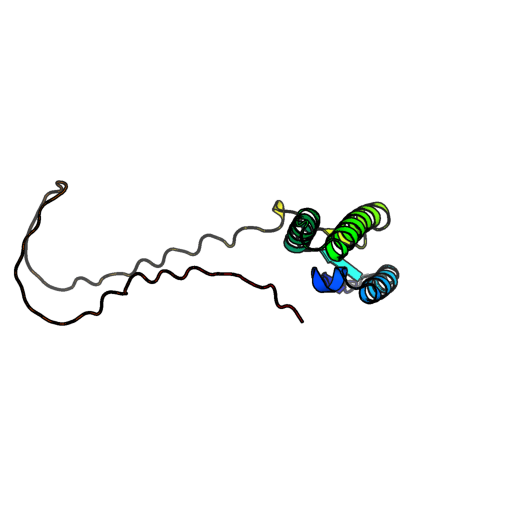 1 100 ? -19.936 -2.801 -36.823 1.00 72.38 100 THR A N 1
ATOM 820 C CA . THR A 1 100 ? -19.791 -3.144 -38.238 1.00 72.38 100 THR A CA 1
ATOM 821 C C . THR A 1 100 ? -20.107 -1.891 -39.062 1.00 72.38 100 THR A C 1
ATOM 823 O O . THR A 1 100 ? -21.249 -1.424 -39.012 1.00 72.38 100 THR A O 1
ATOM 826 N N . PRO A 1 101 ? -19.158 -1.314 -39.823 1.00 67.69 101 PRO A N 1
ATOM 827 C CA . PRO A 1 101 ? -19.492 -0.257 -40.765 1.00 67.69 101 PRO A CA 1
ATOM 828 C C . PRO A 1 101 ? -20.390 -0.858 -41.850 1.00 67.69 101 PRO A C 1
ATOM 830 O O . PRO A 1 101 ? -19.974 -1.714 -42.632 1.00 67.69 101 PRO A O 1
ATOM 833 N N . ARG A 1 102 ? -21.660 -0.448 -41.876 1.00 62.22 102 ARG A N 1
ATOM 834 C CA . ARG A 1 102 ? -22.592 -0.826 -42.939 1.00 62.22 102 ARG A CA 1
ATOM 835 C C . ARG A 1 102 ? -22.188 -0.058 -44.195 1.00 62.22 102 ARG A C 1
ATOM 837 O O . ARG A 1 102 ? -22.515 1.116 -44.324 1.00 62.22 102 ARG A O 1
ATOM 844 N N . SER A 1 103 ? -21.464 -0.712 -45.102 1.00 58.34 103 SER A N 1
ATOM 845 C CA . SER A 1 103 ? -21.303 -0.198 -46.461 1.00 58.34 103 SER A CA 1
ATOM 846 C C . SER A 1 103 ? -22.665 -0.279 -47.147 1.00 58.34 103 SER A C 1
ATOM 848 O O . SER A 1 103 ? -23.199 -1.367 -47.375 1.00 58.34 103 SER A O 1
ATOM 850 N N . LEU A 1 104 ? -23.280 0.881 -47.375 1.00 47.88 104 LEU A N 1
ATOM 851 C CA . LEU A 1 104 ? -24.462 1.015 -48.214 1.00 47.88 104 LEU A CA 1
ATOM 852 C C . LEU A 1 104 ? -23.984 0.902 -49.662 1.00 47.88 104 LEU A C 1
ATOM 854 O O . LEU A 1 104 ? -23.640 1.893 -50.298 1.00 47.88 104 LEU A O 1
ATOM 858 N N . CYS A 1 105 ? -23.904 -0.330 -50.155 1.00 51.75 105 CYS A N 1
ATOM 859 C CA . CYS A 1 105 ? -23.789 -0.577 -51.581 1.00 51.75 105 CYS A CA 1
ATOM 860 C C . CYS A 1 105 ? -25.138 -0.216 -52.205 1.00 51.75 105 CYS A C 1
ATOM 862 O O . CYS A 1 105 ? -26.101 -0.965 -52.040 1.00 51.75 10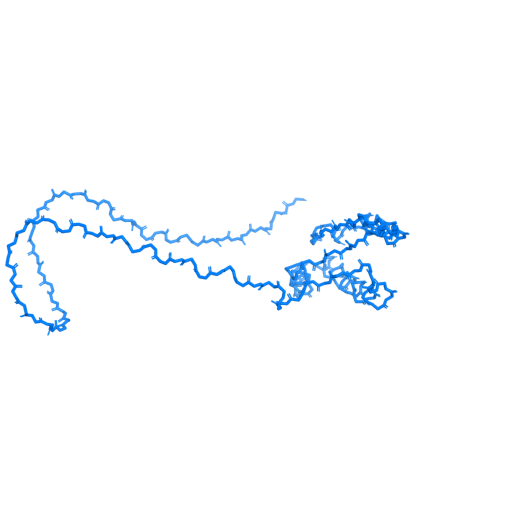5 CYS A O 1
ATOM 864 N N . ASP A 1 106 ? -25.200 0.913 -52.903 1.00 44.56 106 ASP A N 1
ATOM 865 C CA . ASP A 1 106 ? -26.322 1.248 -53.769 1.00 44.56 106 ASP A CA 1
ATOM 866 C C . ASP A 1 106 ? -25.818 1.322 -55.215 1.00 44.56 106 ASP A C 1
ATOM 868 O O . ASP A 1 106 ? -24.914 2.091 -55.536 1.00 44.56 106 ASP A O 1
ATOM 872 N N . GLY A 1 107 ? -26.402 0.490 -56.079 1.00 39.81 107 GLY A N 1
ATOM 873 C CA . GLY A 1 107 ? -26.477 0.780 -57.511 1.00 39.81 107 GLY A CA 1
ATOM 874 C C . GLY A 1 107 ? -25.406 0.219 -58.456 1.00 39.81 107 GLY A C 1
ATOM 875 O O . GLY A 1 107 ? -24.618 0.961 -59.027 1.00 39.81 107 GLY A O 1
ATOM 876 N N . SER A 1 108 ? -25.591 -1.053 -58.819 1.00 46.22 108 SER A N 1
ATOM 877 C CA . SER A 1 108 ? -25.450 -1.592 -60.188 1.00 46.22 108 SER A CA 1
ATOM 878 C C . SER A 1 108 ? -24.085 -2.112 -60.688 1.00 46.22 108 SER A C 1
ATOM 880 O O . SER A 1 108 ? -23.160 -1.374 -61.003 1.00 46.22 108 SER A O 1
ATOM 882 N N . THR A 1 109 ? -24.068 -3.429 -60.926 1.00 38.47 109 THR A N 1
ATOM 883 C CA . THR A 1 109 ? -23.895 -4.077 -62.250 1.00 38.47 109 THR A CA 1
ATOM 884 C C . THR A 1 109 ? -22.904 -5.236 -62.195 1.00 38.47 109 THR A C 1
ATOM 886 O O . THR A 1 109 ? -21.706 -4.998 -62.226 1.00 38.47 109 THR A O 1
ATOM 889 N N . GLY A 1 110 ? -23.442 -6.470 -62.219 1.00 39.91 110 GLY A N 1
ATOM 890 C CA . GLY A 1 110 ? -22.746 -7.729 -62.548 1.00 39.91 110 GLY A CA 1
ATOM 891 C C . GLY A 1 110 ? -21.634 -8.110 -61.564 1.00 39.91 110 GLY A C 1
ATOM 892 O O . GLY A 1 110 ? -20.841 -7.293 -61.148 1.00 39.91 110 GLY A O 1
ATOM 893 N N . ILE A 1 111 ? -21.448 -9.341 -61.119 1.00 37.03 111 ILE A N 1
ATOM 894 C CA . ILE A 1 111 ? -21.510 -10.612 -61.828 1.00 37.03 111 ILE A CA 1
ATOM 895 C C . ILE A 1 111 ? -21.461 -11.706 -60.755 1.00 37.03 111 ILE A C 1
ATOM 897 O O . ILE A 1 111 ? -20.804 -11.567 -59.723 1.00 37.03 111 ILE A O 1
ATOM 901 N N . SER A 1 112 ? -22.197 -12.782 -61.002 1.00 37.78 112 SER A N 1
ATOM 902 C CA . SER A 1 112 ? -22.354 -13.923 -60.109 1.00 37.78 112 SER A CA 1
ATOM 903 C C . SER A 1 112 ? -21.064 -14.721 -59.882 1.00 37.78 112 SER A C 1
ATOM 905 O O . SER A 1 112 ? -20.253 -14.889 -60.786 1.00 37.78 112 SER A O 1
ATOM 907 N N . THR A 1 113 ? -21.009 -15.339 -58.694 1.00 38.47 113 THR A N 1
ATOM 908 C CA . THR A 1 113 ? -20.457 -16.680 -58.404 1.00 38.47 113 THR A CA 1
ATOM 909 C C . THR A 1 113 ? -19.020 -16.986 -58.837 1.00 38.47 113 THR A C 1
ATOM 911 O O . THR A 1 113 ? -18.766 -17.403 -59.958 1.00 38.47 113 THR A O 1
ATOM 914 N N . THR A 1 114 ? -18.089 -16.994 -57.887 1.00 36.75 114 THR A N 1
ATOM 915 C CA . THR A 1 114 ? -17.593 -18.205 -57.194 1.00 36.75 114 THR A CA 1
ATOM 916 C C . THR A 1 114 ? -16.258 -17.890 -56.530 1.00 36.75 114 THR A C 1
ATOM 918 O O . THR A 1 114 ? -15.395 -17.216 -57.081 1.00 36.75 114 THR A O 1
ATOM 921 N N . SER A 1 115 ? -16.103 -18.372 -55.306 1.00 52.19 115 SER A N 1
ATOM 922 C CA . SER A 1 115 ? -14.851 -18.382 -54.568 1.00 52.19 115 SER A CA 1
ATOM 923 C C . SER A 1 115 ? -13.798 -19.197 -55.320 1.00 52.19 115 SER A C 1
ATOM 925 O O . SER A 1 115 ? -14.007 -20.382 -55.565 1.00 52.19 115 SER A O 1
ATOM 927 N N . PHE A 1 116 ? -12.634 -18.611 -55.583 1.00 31.27 116 PHE A N 1
ATOM 928 C CA . PHE A 1 116 ? -11.374 -19.348 -55.581 1.00 31.27 116 PHE A CA 1
ATOM 929 C C . PHE A 1 116 ? -10.197 -18.422 -55.287 1.00 31.27 116 PHE A C 1
ATOM 931 O O . PHE A 1 116 ? -10.230 -17.209 -55.476 1.00 31.27 116 PHE A O 1
ATOM 938 N N . ASN A 1 117 ? -9.195 -19.058 -54.704 1.00 42.75 117 ASN A N 1
ATOM 939 C CA . ASN A 1 117 ? -8.062 -18.486 -54.016 1.00 42.75 117 ASN A CA 1
ATOM 940 C C . ASN A 1 117 ? -7.054 -17.787 -54.935 1.00 42.75 117 ASN A C 1
ATOM 942 O O . ASN A 1 117 ? -6.877 -18.177 -56.081 1.00 42.75 117 ASN A O 1
ATOM 946 N N . LEU A 1 118 ? -6.309 -16.887 -54.287 1.00 43.81 118 LEU A N 1
ATOM 947 C CA . LEU A 1 118 ? -4.873 -16.629 -54.417 1.00 43.81 118 LEU A CA 1
ATOM 948 C C . LEU A 1 118 ? -4.281 -16.260 -55.789 1.00 43.81 118 LEU A C 1
ATOM 950 O O . LEU A 1 118 ? -4.306 -17.008 -56.756 1.00 43.81 118 LEU A O 1
ATOM 954 N N . THR A 1 119 ? -3.486 -15.192 -55.698 1.00 42.75 119 THR A N 1
ATOM 955 C CA . THR A 1 119 ? -2.333 -14.818 -56.529 1.00 42.75 119 THR A CA 1
ATOM 956 C C . THR A 1 119 ? -2.614 -14.178 -57.882 1.00 42.75 119 THR A C 1
ATOM 958 O O . THR A 1 119 ? -3.393 -14.668 -58.686 1.00 42.75 119 THR A O 1
ATOM 961 N N . GLY A 1 120 ? -1.861 -13.110 -58.153 1.00 37.59 120 GLY A N 1
ATOM 962 C CA . GLY A 1 120 ? -1.511 -12.740 -59.520 1.00 37.59 120 GLY A CA 1
ATOM 963 C C . GLY A 1 120 ? -1.820 -11.299 -59.887 1.00 37.59 120 GLY A C 1
ATOM 964 O O . GLY A 1 120 ? -2.934 -10.972 -60.262 1.00 37.59 120 GLY A O 1
ATOM 965 N N . VAL A 1 121 ? -0.776 -10.480 -59.783 1.00 52.69 121 VAL A N 1
ATOM 966 C CA . VAL A 1 121 ? -0.524 -9.174 -60.410 1.00 52.69 121 VAL A CA 1
ATOM 967 C C . VAL A 1 121 ? -1.427 -8.794 -61.605 1.00 52.69 121 VAL A C 1
ATOM 969 O O . VAL A 1 121 ? -1.571 -9.559 -62.553 1.00 52.69 121 VAL A O 1
ATOM 972 N N . SER A 1 122 ? -1.935 -7.556 -61.628 1.00 34.59 122 SER A N 1
ATOM 973 C CA . SER A 1 122 ? -2.196 -6.860 -62.895 1.00 34.59 122 SER A CA 1
ATOM 974 C C . SER A 1 122 ? -2.064 -5.347 -62.745 1.00 34.59 122 SER A C 1
ATOM 976 O O . SER A 1 122 ? -2.710 -4.706 -61.922 1.00 34.59 122 SER A O 1
ATOM 978 N N . THR A 1 123 ? -1.183 -4.817 -63.583 1.00 44.81 123 THR A N 1
ATOM 979 C CA . THR A 1 123 ? -0.868 -3.419 -63.872 1.00 44.81 123 THR A CA 1
ATOM 980 C C . THR A 1 123 ? -1.979 -2.695 -64.652 1.00 44.81 123 THR A C 1
ATOM 982 O O . THR A 1 123 ? -2.745 -3.338 -65.367 1.00 44.81 123 THR A O 1
ATOM 985 N N . ASN A 1 124 ? -1.933 -1.353 -64.578 1.00 36.75 124 ASN A N 1
ATOM 986 C CA . ASN A 1 124 ? -2.642 -0.309 -65.352 1.00 36.75 124 ASN A CA 1
ATOM 987 C C . ASN A 1 124 ? -4.069 0.027 -64.871 1.00 36.75 124 ASN A C 1
ATOM 989 O O . ASN A 1 124 ? -4.960 -0.799 -64.960 1.00 36.75 124 ASN A O 1
ATOM 993 N N . GLY A 1 125 ? -4.427 1.234 -64.428 1.00 36.66 125 GLY A N 1
ATOM 994 C CA . GLY A 1 125 ? -3.742 2.522 -64.336 1.00 36.66 125 GLY A CA 1
ATOM 995 C C . GLY A 1 125 ? -4.799 3.636 -64.366 1.00 36.66 125 GLY A C 1
ATOM 996 O O . GLY A 1 125 ? -5.555 3.712 -65.324 1.00 36.66 125 GLY A O 1
ATOM 997 N N . SER A 1 126 ? -4.870 4.477 -63.332 1.00 40.56 126 SER A N 1
ATOM 998 C CA . SER A 1 126 ? -5.228 5.902 -63.432 1.00 40.56 126 SER A CA 1
ATOM 999 C C . SER A 1 126 ? -5.015 6.567 -62.071 1.00 40.56 126 SER A C 1
ATOM 1001 O O . SER A 1 126 ? -5.383 6.030 -61.029 1.00 40.56 126 SER A O 1
ATOM 1003 N N . LEU A 1 127 ? -4.337 7.704 -62.108 1.00 51.47 127 LEU A N 1
ATOM 1004 C CA . LEU A 1 127 ? -3.674 8.388 -61.011 1.00 51.47 127 LEU A CA 1
ATOM 1005 C C . LEU A 1 127 ? -4.661 9.354 -60.334 1.00 51.47 127 LEU A C 1
ATOM 1007 O O . LEU A 1 127 ? -4.947 10.414 -60.879 1.00 51.47 127 LEU A O 1
ATOM 1011 N N . MET A 1 128 ? -5.146 9.009 -59.140 1.00 43.56 128 MET A N 1
ATOM 1012 C CA . MET A 1 128 ? -5.464 9.990 -58.096 1.00 43.56 128 MET A CA 1
ATOM 1013 C C . MET A 1 128 ? -4.987 9.439 -56.750 1.00 43.56 128 MET A C 1
ATOM 1015 O O . MET A 1 128 ? -5.609 8.582 -56.131 1.00 43.56 128 MET A O 1
ATOM 1019 N N . GLU A 1 129 ? -3.786 9.897 -56.410 1.00 52.03 129 GLU A N 1
ATOM 1020 C CA . GLU A 1 129 ? -3.242 10.183 -55.086 1.00 52.03 129 GLU A CA 1
ATOM 1021 C C . GLU A 1 129 ? -4.156 9.863 -53.890 1.00 52.03 129 GLU A C 1
ATOM 1023 O O . GLU A 1 129 ? -5.052 10.624 -53.530 1.00 52.03 129 GLU A O 1
ATOM 1028 N N . ILE A 1 130 ? -3.861 8.750 -53.221 1.00 46.44 130 ILE A N 1
ATOM 1029 C CA . ILE A 1 130 ? -4.203 8.562 -51.815 1.00 46.44 130 ILE A CA 1
ATOM 1030 C C . ILE A 1 130 ? -2.887 8.209 -51.137 1.00 46.44 130 ILE A C 1
ATOM 1032 O O . ILE A 1 130 ? -2.256 7.207 -51.472 1.00 46.44 130 ILE A O 1
ATOM 1036 N N . VAL A 1 131 ? -2.435 9.090 -50.251 1.00 52.66 131 VAL A N 1
ATOM 1037 C CA . VAL A 1 131 ? -1.214 8.914 -49.467 1.00 52.66 131 VAL A CA 1
ATOM 1038 C C . VAL A 1 131 ? -1.362 7.631 -48.652 1.00 52.66 131 VAL A C 1
ATOM 1040 O O . VAL A 1 131 ? -2.160 7.568 -47.717 1.00 52.66 131 VAL A O 1
ATOM 1043 N N . SER A 1 132 ? -0.617 6.594 -49.036 1.00 50.88 132 SER A N 1
ATOM 1044 C CA . SER A 1 132 ? -0.419 5.410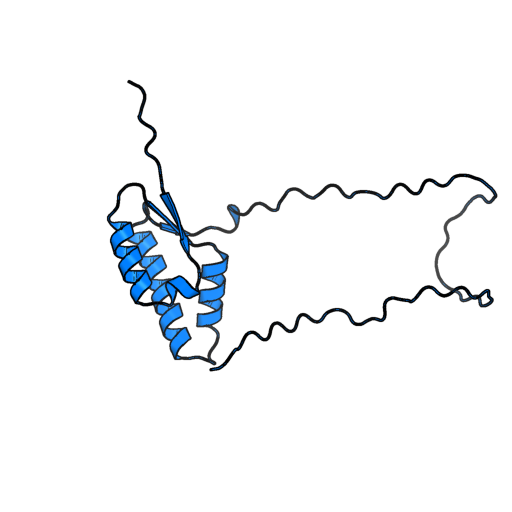 -48.207 1.00 50.88 132 SER A CA 1
ATOM 1045 C C . SER A 1 132 ? 0.116 5.865 -46.850 1.00 50.88 132 SER A C 1
ATOM 1047 O O . SER A 1 132 ? 1.077 6.638 -46.834 1.00 50.88 132 SER A O 1
ATOM 1049 N N . PRO A 1 133 ? -0.446 5.418 -45.714 1.00 50.50 133 PRO A N 1
ATOM 1050 C CA . PRO A 1 133 ? 0.208 5.633 -44.437 1.00 50.50 133 PRO A CA 1
ATOM 1051 C C . PRO A 1 133 ? 1.562 4.925 -44.502 1.00 50.50 133 PRO A C 1
ATOM 1053 O O . PRO A 1 133 ? 1.635 3.697 -44.573 1.00 50.50 133 PRO A O 1
ATOM 1056 N N . THR A 1 134 ? 2.634 5.710 -44.577 1.00 55.31 134 THR A N 1
ATOM 1057 C CA . THR A 1 134 ? 3.997 5.202 -44.489 1.00 55.31 134 THR A CA 1
ATOM 1058 C C . THR A 1 134 ? 4.114 4.440 -43.179 1.00 55.31 134 THR A C 1
ATOM 1060 O O . THR A 1 134 ? 3.697 4.932 -42.132 1.00 55.31 134 THR A O 1
ATOM 1063 N N . THR A 1 135 ? 4.639 3.222 -43.264 1.00 57.97 135 THR A N 1
ATOM 1064 C CA . THR A 1 135 ? 4.961 2.334 -42.148 1.00 57.97 135 THR A CA 1
ATOM 1065 C C . THR A 1 135 ? 6.025 2.974 -41.258 1.00 57.97 135 THR A C 1
ATOM 1067 O O . THR A 1 135 ? 7.193 2.610 -41.289 1.00 57.97 135 THR A O 1
ATOM 1070 N N . GLU A 1 136 ? 5.616 3.950 -40.467 1.00 54.03 136 GLU A N 1
ATOM 1071 C CA . GLU A 1 136 ? 6.298 4.355 -39.251 1.00 54.03 136 GLU A CA 1
ATOM 1072 C C . GLU A 1 136 ? 5.371 3.947 -38.115 1.00 54.03 136 GLU A C 1
ATOM 1074 O O . GLU A 1 136 ? 4.664 4.746 -37.504 1.00 54.03 136 GLU A O 1
ATOM 1079 N N . GLU A 1 137 ? 5.278 2.627 -37.930 1.00 56.81 137 GLU A N 1
ATOM 1080 C CA . GLU A 1 137 ? 4.622 2.077 -36.762 1.00 56.81 137 GLU A CA 1
ATOM 1081 C C . GLU A 1 137 ? 5.326 2.627 -35.528 1.00 56.81 137 GLU A C 1
ATOM 1083 O O . GLU A 1 137 ? 6.536 2.500 -35.348 1.00 56.81 137 GLU A O 1
ATOM 1088 N N . HIS A 1 138 ? 4.518 3.279 -34.708 1.00 58.84 138 HIS A N 1
ATOM 1089 C CA . HIS A 1 138 ? 4.861 3.865 -33.434 1.00 58.84 138 HIS A CA 1
ATOM 1090 C C . HIS A 1 138 ? 5.521 2.823 -32.520 1.00 58.84 138 HIS A C 1
ATOM 1092 O O . HIS A 1 138 ? 4.849 2.133 -31.750 1.00 58.84 138 HIS A O 1
ATOM 1098 N N . ILE A 1 139 ? 6.850 2.736 -32.559 1.00 58.62 139 ILE A N 1
ATOM 1099 C CA . ILE A 1 139 ? 7.616 2.175 -31.453 1.00 58.62 139 ILE A CA 1
ATOM 1100 C C . ILE A 1 139 ? 7.447 3.175 -30.311 1.00 58.62 139 ILE A C 1
ATOM 1102 O O . ILE A 1 139 ? 8.031 4.257 -30.310 1.00 58.62 139 ILE A O 1
ATOM 1106 N N . LEU A 1 140 ? 6.583 2.847 -29.352 1.00 53.75 140 LEU A N 1
ATOM 1107 C CA . LEU A 1 140 ? 6.561 3.538 -28.070 1.00 53.75 140 LEU A CA 1
ATOM 1108 C C . LEU A 1 140 ? 7.849 3.173 -27.327 1.00 53.75 140 LEU A C 1
ATOM 1110 O O . LEU A 1 140 ? 7.863 2.270 -26.489 1.00 53.75 140 LEU A O 1
ATOM 1114 N N . ASP A 1 141 ? 8.928 3.888 -27.633 1.00 54.84 141 ASP A N 1
ATOM 1115 C CA . ASP A 1 141 ? 10.113 3.949 -26.789 1.00 54.84 141 ASP A CA 1
ATOM 1116 C C . ASP A 1 141 ? 9.725 4.668 -25.493 1.00 54.84 141 ASP A C 1
ATOM 1118 O O . ASP A 1 141 ? 9.875 5.879 -25.331 1.00 54.84 141 ASP A O 1
ATOM 1122 N N . ILE A 1 142 ? 9.186 3.911 -24.536 1.00 53.00 142 ILE A N 1
ATOM 1123 C CA . ILE A 1 142 ? 9.081 4.370 -23.152 1.00 53.00 142 ILE A CA 1
ATOM 1124 C C . ILE A 1 142 ? 10.487 4.300 -22.551 1.00 53.00 142 ILE A C 1
ATOM 1126 O O . ILE A 1 142 ? 10.841 3.370 -21.827 1.00 53.00 142 ILE A O 1
ATOM 1130 N N . LEU A 1 143 ? 11.289 5.319 -22.846 1.00 56.88 143 LEU A N 1
ATOM 1131 C CA . LEU A 1 143 ? 12.429 5.720 -22.032 1.00 56.88 143 LEU A CA 1
ATOM 1132 C C . LEU A 1 143 ? 11.970 6.837 -21.091 1.00 56.88 143 LEU A C 1
ATOM 1134 O O . LEU A 1 143 ? 12.173 8.019 -21.346 1.00 56.88 143 LEU A O 1
ATOM 1138 N N . VAL A 1 144 ? 11.362 6.455 -19.968 1.00 58.69 144 VAL A N 1
ATOM 1139 C CA . VAL A 1 144 ? 11.281 7.324 -18.786 1.00 58.69 144 VAL A CA 1
ATOM 1140 C C . VAL A 1 144 ? 12.400 6.904 -17.838 1.00 58.69 144 VAL A C 1
ATOM 1142 O O . VAL A 1 144 ? 12.243 6.077 -16.948 1.00 58.69 144 VAL A O 1
ATOM 1145 N N . CYS A 1 145 ? 13.574 7.468 -18.096 1.00 48.94 145 CYS A N 1
ATOM 1146 C CA . CYS A 1 145 ? 14.665 7.597 -17.137 1.00 48.94 145 CYS A CA 1
ATOM 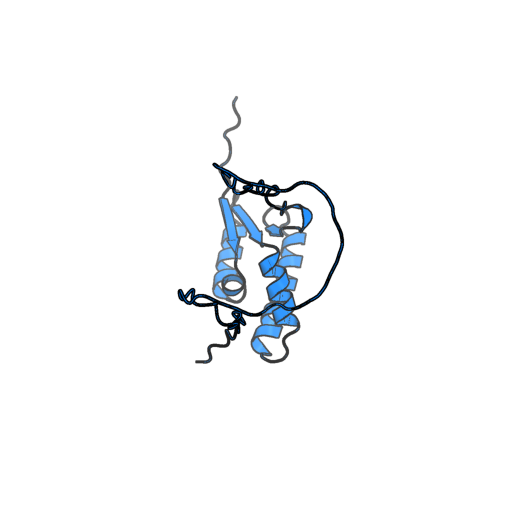1147 C C . CYS A 1 145 ? 15.150 9.045 -17.219 1.00 48.94 145 CYS A C 1
ATOM 1149 O O . CYS A 1 145 ? 16.209 9.337 -17.773 1.00 48.94 145 CYS A O 1
ATOM 1151 N N . SER A 1 146 ? 14.347 9.975 -16.704 1.00 48.66 146 SER A N 1
ATOM 1152 C CA . SER A 1 146 ? 14.811 11.341 -16.478 1.00 48.66 146 SER A CA 1
ATOM 1153 C C . SER A 1 146 ? 15.741 11.334 -15.266 1.00 48.66 146 SER A C 1
ATOM 11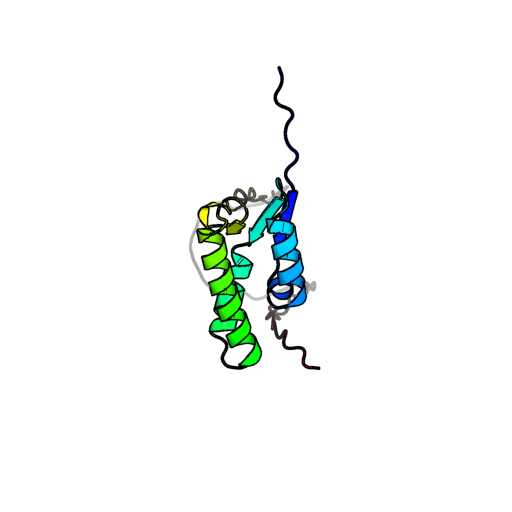55 O O . SER A 1 146 ? 15.306 11.210 -14.123 1.00 48.66 146 SER A O 1
ATOM 1157 N N . ARG A 1 147 ? 17.040 11.397 -15.566 1.00 45.09 147 ARG A N 1
ATOM 1158 C CA . ARG A 1 147 ? 18.079 11.963 -14.704 1.00 45.09 147 ARG A CA 1
ATOM 1159 C C . ARG A 1 147 ? 17.784 13.446 -14.492 1.00 45.09 147 ARG A C 1
ATOM 1161 O O . ARG A 1 147 ? 17.529 14.122 -15.482 1.00 45.09 147 ARG A O 1
ATOM 1168 N N . GLU A 1 148 ? 17.907 13.905 -13.252 1.00 40.69 148 GLU A N 1
ATOM 1169 C CA . GLU A 1 148 ? 18.635 15.114 -12.820 1.00 40.69 148 GLU A CA 1
ATOM 1170 C C . GLU A 1 148 ? 18.776 15.102 -11.292 1.00 40.69 148 GLU A C 1
ATOM 1172 O O . GLU A 1 148 ? 17.781 14.774 -10.603 1.00 40.69 148 GLU A O 1
#

Organism: NCBI:txid2320716

Radius of gyration: 28.32 Å; chains: 1; bounding box: 54×34×80 Å

pLDDT: mean 73.26, std 20.53, range [31.27, 96.19]

Sequence (148 aa):
MPEREKKKWYFVVDVGFLLTKESKKSLQLLESITGTQLIIPRIVIRELDRLKRCQEILSHLTKAYSILQWIEECMVKSSWWIHVQSTSETFPAAPTPQVTPRSLCDGSTGISTTSFNLTGVSTNGSLMEIVSPTTEEHILDILVCSRE

Secondary structure (DSSP, 8-state):
--------EEEE--HHHHT-HHHHHHHHHHHTSTTEEEEE-HHHHHHHHHHHH-TT-HHHHHHHHHHHHHHHHHHHH-TTTEEEPPGGGSPPPPPPP---------S-----------------------------------------

Foldseek 3Di:
DDPDPDAAAEDEDALVLQLDPVSVVVVVVQLPDPRYAYEYEQVRLVVLVVQCVDPPDPSSNVSSVVSVVVLVVCCVPPVVRYDYDDPVVDDPDPPDPPPDPPDPDDDDDDDDDDDDDDDDDDDDDDDDDDDDPPPPPDPPPPPPPDDD

InterPro domains:
  IPR002716 PIN domain [PF13638] (25-94)